Protein AF-A0A0A7GFW8-F1 (afdb_monomer_lite)

Structure (mmCIF, N/CA/C/O backbone):
data_AF-A0A0A7GFW8-F1
#
_entry.id   AF-A0A0A7GFW8-F1
#
loop_
_atom_site.group_PDB
_atom_site.id
_atom_site.type_symbol
_atom_site.label_atom_id
_atom_site.label_alt_id
_atom_site.label_comp_id
_atom_site.label_asym_id
_atom_site.label_entity_id
_atom_site.label_seq_id
_atom_site.pdbx_PDB_ins_code
_atom_site.Cartn_x
_atom_site.Cartn_y
_atom_site.Cartn_z
_atom_site.occupancy
_atom_site.B_iso_or_equiv
_atom_site.auth_seq_id
_atom_site.auth_comp_id
_atom_site.auth_asym_id
_atom_site.auth_atom_id
_atom_site.pdbx_PDB_model_num
ATOM 1 N N . MET A 1 1 ? 9.526 -16.345 0.824 1.00 58.25 1 MET A N 1
ATOM 2 C CA . MET A 1 1 ? 8.973 -15.278 1.689 1.00 58.25 1 MET A CA 1
ATOM 3 C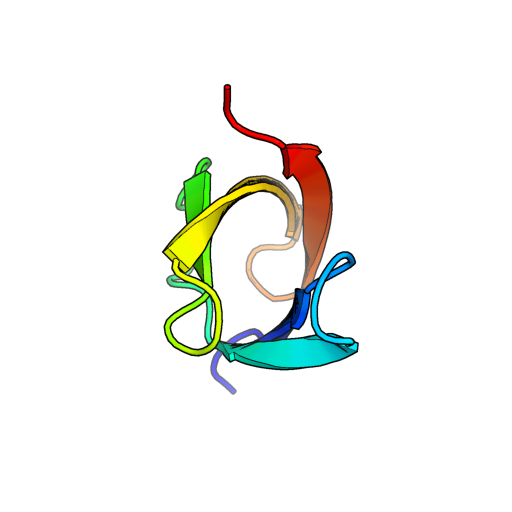 C . MET A 1 1 ? 7.880 -14.532 0.943 1.00 58.25 1 MET A C 1
ATOM 5 O O . MET A 1 1 ? 8.105 -14.173 -0.205 1.00 58.25 1 MET A O 1
ATOM 9 N N . ALA A 1 2 ? 6.722 -14.281 1.551 1.00 69.81 2 ALA A N 1
ATOM 10 C CA . ALA A 1 2 ? 5.772 -13.330 0.979 1.00 69.81 2 ALA A CA 1
ATOM 11 C C . ALA A 1 2 ? 6.367 -11.910 1.049 1.00 69.81 2 ALA A C 1
ATOM 13 O O . ALA A 1 2 ? 7.052 -11.580 2.024 1.00 69.81 2 ALA A O 1
ATOM 14 N N . PRO A 1 3 ? 6.193 -11.087 0.009 1.00 82.75 3 PRO A N 1
ATOM 15 C CA . PRO A 1 3 ? 6.730 -9.744 0.017 1.00 82.75 3 PRO A CA 1
ATOM 16 C C . PRO A 1 3 ? 5.864 -8.842 0.907 1.00 82.75 3 PRO A C 1
ATOM 18 O O . PRO A 1 3 ? 4.643 -8.787 0.784 1.00 82.75 3 PRO A O 1
ATOM 21 N N . SER A 1 4 ? 6.506 -8.118 1.820 1.00 85.25 4 SER A N 1
ATOM 22 C CA . SER A 1 4 ? 5.828 -7.199 2.738 1.00 85.25 4 SER A CA 1
ATOM 23 C C . SER A 1 4 ? 6.213 -5.763 2.425 1.00 85.25 4 SER A C 1
ATOM 25 O O . SER A 1 4 ? 7.397 -5.479 2.232 1.00 85.25 4 SER A O 1
ATOM 27 N N . THR A 1 5 ? 5.251 -4.848 2.455 1.00 86.88 5 THR A N 1
ATOM 28 C CA . THR A 1 5 ? 5.521 -3.415 2.322 1.00 86.88 5 THR A CA 1
ATOM 29 C C . THR A 1 5 ? 4.982 -2.639 3.515 1.00 86.88 5 THR A C 1
ATOM 31 O O . THR A 1 5 ? 4.151 -3.128 4.282 1.00 86.88 5 THR A O 1
ATOM 34 N N . ARG A 1 6 ? 5.491 -1.422 3.717 1.00 88.31 6 ARG A N 1
ATOM 35 C CA . ARG A 1 6 ? 5.063 -0.553 4.816 1.00 88.31 6 ARG A CA 1
ATOM 36 C C . ARG A 1 6 ? 4.056 0.465 4.299 1.00 88.31 6 ARG A C 1
ATOM 38 O O . ARG A 1 6 ? 4.354 1.230 3.390 1.00 88.31 6 ARG A O 1
ATOM 45 N N . CYS A 1 7 ? 2.890 0.516 4.929 1.00 89.06 7 CYS A N 1
ATOM 46 C CA . CYS A 1 7 ? 1.892 1.541 4.665 1.00 89.06 7 CYS A CA 1
ATOM 47 C C . CYS A 1 7 ? 2.434 2.922 5.063 1.00 89.06 7 CYS A C 1
ATOM 49 O O . CYS A 1 7 ? 2.896 3.107 6.189 1.00 89.06 7 CYS A O 1
ATOM 51 N N . LEU A 1 8 ? 2.343 3.910 4.169 1.00 86.31 8 LEU A N 1
ATOM 52 C 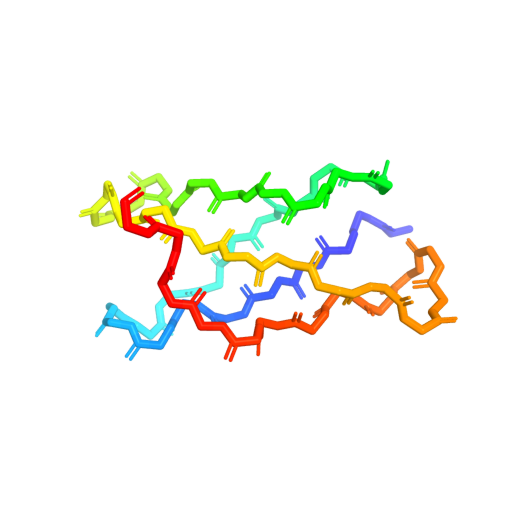CA . LEU A 1 8 ? 2.794 5.282 4.443 1.00 86.31 8 LEU A CA 1
ATOM 53 C C . LEU A 1 8 ? 1.793 6.098 5.282 1.00 86.31 8 LEU A C 1
ATOM 55 O O . LEU A 1 8 ? 2.134 7.183 5.734 1.00 86.31 8 LEU A O 1
ATOM 59 N N . ASN A 1 9 ? 0.582 5.580 5.519 1.00 87.81 9 ASN A N 1
ATOM 60 C CA . ASN A 1 9 ? -0.439 6.237 6.344 1.00 87.81 9 ASN A CA 1
ATOM 61 C C . ASN A 1 9 ? -0.349 5.778 7.811 1.00 87.81 9 ASN A C 1
ATOM 63 O O . ASN A 1 9 ? 0.037 6.542 8.691 1.00 87.81 9 ASN A O 1
ATOM 67 N N . CYS A 1 10 ? -0.615 4.497 8.083 1.00 89.25 10 CYS A N 1
ATOM 68 C CA . CYS A 1 10 ? -0.606 3.951 9.447 1.00 89.25 10 CYS A CA 1
ATOM 69 C C . CYS A 1 10 ? 0.759 3.417 9.906 1.00 89.25 10 CYS A C 1
ATOM 71 O O . CYS A 1 10 ? 0.906 3.034 11.063 1.00 89.25 10 CYS A O 1
ATOM 73 N N . ARG A 1 11 ? 1.768 3.376 9.022 1.00 88.12 11 ARG A N 1
ATOM 74 C CA . ARG A 1 11 ? 3.123 2.855 9.291 1.00 88.12 11 ARG A CA 1
ATOM 75 C C . ARG A 1 11 ? 3.204 1.360 9.625 1.00 88.12 11 ARG A C 1
ATOM 77 O O . ARG A 1 11 ? 4.321 0.886 9.856 1.00 88.12 11 ARG A O 1
ATOM 84 N N . HIS A 1 12 ? 2.091 0.626 9.585 1.00 89.69 12 HIS A N 1
ATOM 85 C CA . HIS A 1 12 ? 2.073 -0.834 9.682 1.00 89.69 12 HIS A CA 1
ATOM 86 C C . HIS A 1 12 ? 2.639 -1.486 8.420 1.00 89.69 12 HIS A C 1
ATOM 88 O O . HIS A 1 12 ? 2.497 -0.961 7.312 1.00 89.69 12 HIS A O 1
ATOM 94 N N . ARG A 1 13 ? 3.284 -2.642 8.592 1.00 88.31 13 ARG A N 1
ATOM 95 C CA . ARG A 1 13 ? 3.646 -3.515 7.475 1.00 88.31 13 ARG A CA 1
ATOM 96 C C . ARG A 1 13 ? 2.492 -4.457 7.178 1.00 88.31 13 ARG A C 1
ATOM 98 O O . ARG A 1 13 ? 1.866 -4.957 8.104 1.00 88.31 13 ARG A O 1
ATOM 105 N N . PHE A 1 14 ? 2.234 -4.672 5.901 1.00 88.31 14 PHE A N 1
ATOM 106 C CA . PHE A 1 14 ? 1.262 -5.640 5.424 1.00 88.31 14 PHE A CA 1
ATOM 107 C C . PHE A 1 14 ? 1.867 -6.419 4.261 1.00 88.31 14 PHE A C 1
ATOM 109 O O . PHE A 1 14 ? 2.784 -5.943 3.580 1.00 88.31 14 PHE A O 1
ATOM 116 N N . GLU A 1 15 ? 1.398 -7.644 4.093 1.00 88.62 15 GLU A N 1
ATOM 117 C CA . GLU A 1 15 ? 1.811 -8.507 2.996 1.00 88.62 15 GLU A CA 1
ATOM 118 C C . GLU A 1 15 ? 1.081 -8.088 1.727 1.00 88.62 15 GLU A C 1
ATOM 120 O O . GLU A 1 15 ? -0.090 -7.707 1.759 1.00 88.62 15 GLU A O 1
ATOM 125 N N . VAL A 1 16 ? 1.805 -8.115 0.616 1.00 86.50 16 VAL A N 1
ATOM 126 C CA . VAL A 1 16 ? 1.267 -7.792 -0.699 1.00 86.50 16 VAL A CA 1
ATOM 127 C C . VAL A 1 16 ? 1.337 -9.049 -1.552 1.00 86.50 16 VAL A C 1
ATOM 129 O O . VAL A 1 16 ? 2.339 -9.761 -1.536 1.00 86.50 16 VAL A O 1
ATOM 132 N N . GLU A 1 17 ? 0.283 -9.335 -2.306 1.00 84.19 17 GLU A N 1
ATOM 133 C CA . GLU A 1 17 ? 0.303 -10.451 -3.245 1.00 84.19 17 GLU A CA 1
ATOM 134 C C . GLU A 1 17 ? 1.282 -10.171 -4.396 1.00 84.19 17 GLU A C 1
ATOM 136 O O . GLU A 1 17 ? 1.357 -9.061 -4.914 1.00 84.19 17 GLU A O 1
ATOM 141 N N . ARG A 1 18 ? 2.095 -11.158 -4.782 1.00 85.44 18 ARG A N 1
ATOM 142 C CA . ARG A 1 18 ? 3.127 -10.965 -5.812 1.00 85.44 18 ARG A CA 1
ATOM 143 C C . ARG A 1 18 ? 2.483 -10.617 -7.153 1.00 85.44 18 ARG A C 1
ATOM 145 O O . ARG A 1 18 ? 1.704 -11.403 -7.677 1.00 85.44 18 ARG A O 1
ATOM 152 N N . GLY A 1 19 ? 2.877 -9.485 -7.732 1.00 82.56 19 GLY A N 1
ATOM 153 C CA . GLY A 1 19 ? 2.450 -9.079 -9.074 1.00 82.56 19 GLY A CA 1
ATOM 154 C C . GLY A 1 19 ? 1.179 -8.230 -9.132 1.00 82.56 19 GLY A C 1
ATOM 155 O O . GLY A 1 19 ? 0.766 -7.881 -10.232 1.00 82.56 19 GLY A O 1
ATOM 156 N N . VAL A 1 20 ? 0.590 -7.846 -7.993 1.00 87.19 20 VAL A N 1
ATOM 157 C CA . VAL A 1 20 ? -0.546 -6.906 -7.979 1.00 87.19 20 VAL A CA 1
ATOM 158 C C . VAL A 1 20 ? -0.064 -5.458 -8.049 1.00 87.19 20 VAL A C 1
ATOM 160 O O . VAL A 1 20 ? 0.789 -5.032 -7.275 1.00 87.19 20 VAL A O 1
ATOM 163 N N . ASP A 1 21 ? -0.612 -4.665 -8.958 1.00 88.88 21 ASP A N 1
ATOM 164 C CA . ASP A 1 21 ? -0.322 -3.227 -9.094 1.00 88.88 21 ASP A CA 1
ATOM 165 C C . ASP A 1 21 ? -0.929 -2.369 -7.972 1.00 88.88 21 ASP A C 1
ATOM 167 O O . ASP A 1 21 ? -0.538 -1.216 -7.762 1.00 88.88 21 ASP A O 1
ATOM 171 N N . THR A 1 22 ? -1.876 -2.925 -7.221 1.00 89.81 22 THR A N 1
ATOM 172 C CA . THR A 1 22 ? -2.600 -2.239 -6.157 1.00 89.81 22 THR A CA 1
ATOM 173 C C . THR A 1 22 ? -2.766 -3.143 -4.947 1.00 89.81 22 THR A C 1
ATOM 175 O O . THR A 1 22 ? -3.059 -4.328 -5.062 1.00 89.81 22 THR A O 1
ATOM 178 N N . ALA A 1 23 ? -2.565 -2.581 -3.756 1.00 89.00 23 ALA A N 1
ATOM 179 C CA . ALA A 1 23 ? -2.701 -3.309 -2.506 1.00 89.00 23 ALA A CA 1
ATOM 180 C C . ALA A 1 23 ? -3.371 -2.447 -1.442 1.00 89.00 23 ALA A C 1
ATOM 182 O O . ALA A 1 23 ? -3.016 -1.284 -1.233 1.00 89.00 23 ALA A O 1
ATOM 183 N N . GLU A 1 24 ? -4.349 -3.022 -0.757 1.00 90.25 24 GLU A N 1
ATOM 184 C CA . GLU A 1 24 ? -5.085 -2.348 0.302 1.00 90.25 2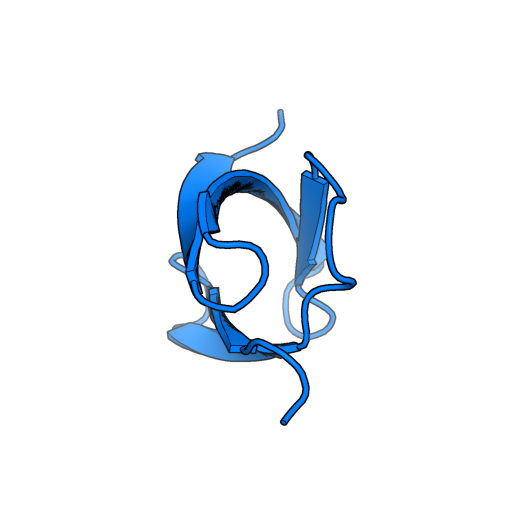4 GLU A CA 1
ATOM 185 C C . GLU A 1 24 ? -4.481 -2.679 1.662 1.00 90.25 24 GLU A C 1
ATOM 187 O O . GLU A 1 24 ? -4.211 -3.835 1.979 1.00 90.25 24 GLU A O 1
ATOM 192 N N . CYS A 1 25 ? -4.234 -1.653 2.475 1.00 89.81 25 CYS A N 1
ATOM 193 C CA . CYS A 1 25 ? -3.724 -1.867 3.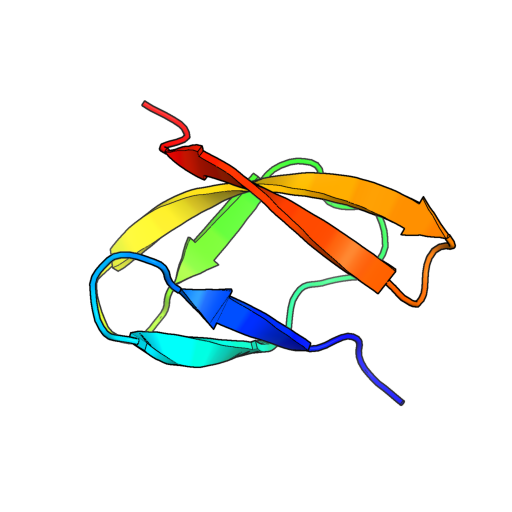817 1.00 89.81 25 CYS A CA 1
ATOM 194 C C . CYS A 1 25 ? -4.865 -2.345 4.732 1.00 89.81 25 CYS A C 1
ATOM 196 O O . CYS A 1 25 ? -5.754 -1.541 5.024 1.00 89.81 25 CYS A O 1
ATOM 198 N N . PRO A 1 26 ? -4.813 -3.573 5.286 1.00 88.00 26 PRO A N 1
ATOM 199 C CA . PRO A 1 26 ? -5.897 -4.116 6.112 1.00 88.00 26 PRO A CA 1
ATOM 200 C C . PRO A 1 26 ? -6.056 -3.388 7.455 1.00 88.00 26 PRO A C 1
ATOM 202 O O . PRO A 1 26 ? -7.062 -3.542 8.135 1.00 88.00 26 PRO A O 1
ATOM 205 N N . TYR A 1 27 ? -5.069 -2.578 7.848 1.00 89.88 27 TYR A N 1
ATOM 206 C CA . TYR A 1 27 ? -5.080 -1.842 9.114 1.00 89.88 27 TYR A CA 1
ATOM 207 C C . TYR A 1 27 ? -5.784 -0.488 9.028 1.00 89.88 27 TYR A C 1
ATOM 209 O O . TYR A 1 27 ? -6.352 -0.032 10.012 1.00 89.88 27 TYR A O 1
ATOM 217 N N . CYS A 1 28 ? -5.700 0.197 7.884 1.00 89.62 28 CYS A N 1
ATOM 218 C CA . CYS A 1 28 ? -6.261 1.543 7.727 1.00 89.62 28 CYS A CA 1
ATOM 219 C C . CYS A 1 28 ? -7.205 1.688 6.532 1.00 89.62 28 CYS A C 1
ATOM 221 O O . CYS A 1 28 ? -7.686 2.790 6.290 1.00 89.62 28 CYS A O 1
ATOM 223 N N . GLY A 1 29 ? -7.410 0.626 5.748 1.00 88.94 29 GLY A N 1
ATOM 224 C CA . GLY A 1 29 ? -8.252 0.628 4.548 1.00 88.94 29 GLY A CA 1
ATOM 225 C C . GLY A 1 29 ? -7.716 1.492 3.404 1.00 88.94 29 GLY A C 1
ATOM 226 O O . GLY A 1 29 ? -8.421 1.761 2.442 1.00 88.94 29 GLY A O 1
ATOM 227 N N . THR A 1 30 ? -6.477 1.988 3.496 1.00 90.19 30 THR A N 1
ATOM 228 C CA . THR A 1 30 ? -5.895 2.822 2.436 1.00 90.19 30 THR A CA 1
ATOM 229 C C . THR A 1 30 ? -5.367 1.940 1.319 1.00 90.19 30 THR A C 1
ATOM 231 O O . THR A 1 30 ? -4.521 1.075 1.569 1.00 90.19 30 THR A O 1
ATOM 234 N N . ARG A 1 31 ? -5.816 2.203 0.092 1.00 90.94 31 ARG A N 1
ATOM 235 C CA . ARG A 1 31 ? -5.322 1.538 -1.109 1.00 90.94 31 ARG A CA 1
ATOM 236 C C . ARG A 1 31 ? -4.054 2.221 -1.619 1.00 90.94 31 ARG A C 1
ATOM 238 O O . ARG A 1 31 ? -3.972 3.445 -1.719 1.00 90.94 31 ARG A O 1
ATOM 245 N N . TRP A 1 32 ? -3.037 1.424 -1.911 1.00 90.56 32 TRP A N 1
ATOM 246 C CA . TRP A 1 32 ? -1.731 1.867 -2.382 1.00 90.56 32 TRP A CA 1
ATOM 247 C C . TRP A 1 32 ? -1.452 1.283 -3.755 1.00 90.56 32 TRP A C 1
ATOM 249 O O . TRP A 1 32 ? -1.739 0.115 -3.999 1.00 90.56 32 TRP A O 1
ATOM 259 N N . ARG A 1 33 ? -0.841 2.077 -4.633 1.00 90.94 33 ARG A N 1
ATOM 260 C CA . ARG A 1 33 ? -0.221 1.567 -5.853 1.00 90.94 33 ARG A CA 1
ATOM 261 C C . ARG A 1 33 ? 1.121 0.948 -5.497 1.00 90.94 33 ARG A C 1
ATOM 263 O O . ARG A 1 33 ? 1.976 1.610 -4.897 1.00 90.94 33 ARG A O 1
ATOM 270 N N . ILE A 1 34 ? 1.283 -0.313 -5.860 1.00 90.94 34 ILE A N 1
ATOM 271 C CA . ILE A 1 34 ? 2.498 -1.087 -5.675 1.00 90.94 34 ILE A CA 1
ATOM 272 C C . ILE A 1 34 ? 3.169 -1.233 -7.034 1.00 90.94 34 ILE A C 1
ATOM 274 O O . ILE A 1 34 ? 2.597 -1.755 -7.984 1.00 90.94 34 ILE A O 1
ATOM 278 N N . SER A 1 35 ? 4.407 -0.767 -7.125 1.00 87.56 35 SER A N 1
ATOM 279 C CA . SER A 1 35 ? 5.281 -1.073 -8.250 1.00 87.56 35 SER A CA 1
ATOM 280 C C . SER A 1 35 ? 6.302 -2.112 -7.826 1.00 87.56 35 SER A C 1
ATOM 282 O O . SER A 1 35 ? 6.853 -2.052 -6.727 1.00 87.56 35 SER A O 1
ATOM 284 N N . TRP A 1 36 ? 6.580 -3.042 -8.724 1.00 85.44 36 TRP A N 1
ATOM 285 C CA . TRP A 1 36 ? 7.523 -4.127 -8.505 1.00 85.44 36 TRP A CA 1
ATOM 286 C C . TRP A 1 36 ? 8.745 -3.865 -9.369 1.00 85.44 36 TRP A C 1
ATOM 288 O O . TRP A 1 36 ? 8.618 -3.737 -10.583 1.00 85.44 36 TRP A O 1
ATOM 298 N N . MET A 1 37 ? 9.914 -3.747 -8.742 1.00 78.69 37 MET A N 1
ATOM 299 C CA . MET A 1 37 ? 11.183 -3.838 -9.475 1.00 78.69 37 MET A CA 1
ATOM 300 C C 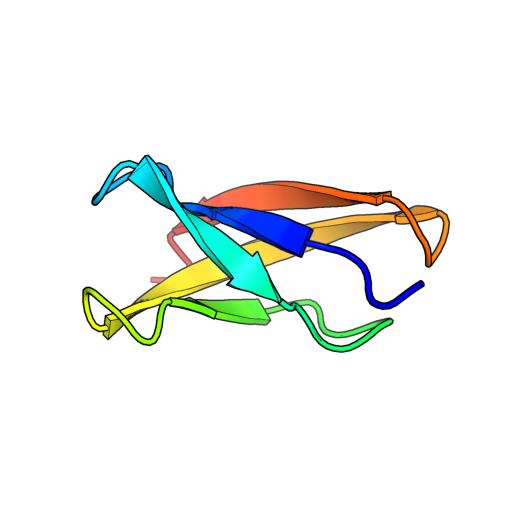. MET A 1 37 ? 11.562 -5.311 -9.669 1.00 78.69 37 MET A C 1
ATOM 302 O O . MET A 1 37 ? 11.976 -5.707 -10.749 1.00 78.69 37 MET A O 1
ATOM 306 N N . ASP A 1 38 ? 11.278 -6.117 -8.645 1.00 77.56 38 ASP A N 1
ATOM 307 C CA . ASP A 1 38 ? 11.377 -7.571 -8.620 1.00 77.56 38 ASP A CA 1
ATOM 308 C C . ASP A 1 38 ? 10.130 -8.131 -7.916 1.00 77.56 38 ASP A C 1
ATOM 310 O O . ASP A 1 38 ? 9.581 -7.455 -7.036 1.00 77.56 38 ASP A O 1
ATOM 314 N N . PRO A 1 39 ? 9.692 -9.370 -8.208 1.00 78.38 39 PRO A N 1
ATOM 315 C CA . PRO A 1 39 ? 8.518 -9.988 -7.575 1.00 78.38 39 PRO A CA 1
ATOM 316 C C . PRO A 1 39 ? 8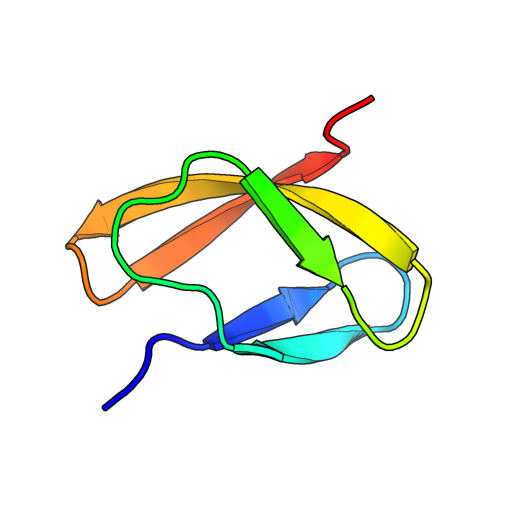.648 -10.173 -6.051 1.00 78.38 39 PRO A C 1
ATOM 318 O O . PRO A 1 39 ? 7.695 -10.576 -5.390 1.00 78.38 39 PRO A O 1
ATOM 321 N N . GLU A 1 40 ? 9.815 -9.889 -5.472 1.00 81.00 40 GLU A N 1
ATOM 322 C CA . GLU A 1 40 ? 10.079 -9.970 -4.032 1.00 81.00 40 GLU A CA 1
ATOM 323 C C . GLU A 1 40 ? 10.145 -8.596 -3.349 1.00 81.00 40 GLU A C 1
ATOM 325 O O . GLU A 1 40 ? 10.127 -8.524 -2.120 1.00 81.00 40 GLU A O 1
ATOM 330 N N . GLN A 1 41 ? 10.194 -7.505 -4.123 1.00 82.50 41 GLN A N 1
ATOM 331 C CA . GLN A 1 41 ? 10.381 -6.143 -3.619 1.00 82.50 41 GLN A CA 1
ATOM 332 C C . GLN A 1 41 ? 9.242 -5.202 -4.057 1.00 82.50 41 GLN A C 1
ATOM 334 O O . GLN A 1 41 ? 9.394 -4.436 -5.014 1.00 82.50 41 GLN A O 1
ATOM 339 N N . PRO A 1 42 ? 8.098 -5.218 -3.346 1.00 87.50 42 PRO A N 1
ATOM 340 C CA . PRO A 1 42 ? 6.989 -4.304 -3.578 1.00 87.50 42 PRO A CA 1
ATOM 341 C C . PRO A 1 42 ? 7.330 -2.912 -3.057 1.00 87.50 42 PRO A C 1
ATOM 343 O O . PRO A 1 42 ? 7.548 -2.697 -1.857 1.00 87.50 42 PRO A O 1
ATOM 346 N N . LYS A 1 43 ? 7.298 -1.931 -3.952 1.00 86.12 43 LYS A N 1
ATOM 347 C CA . LYS A 1 43 ? 7.506 -0.525 -3.625 1.00 86.12 43 LYS A CA 1
ATOM 348 C C . LYS A 1 43 ? 6.181 0.223 -3.687 1.00 86.12 43 LYS A C 1
ATOM 350 O O . LYS A 1 43 ? 5.536 0.275 -4.729 1.00 86.12 43 LYS A O 1
ATOM 355 N N . VAL A 1 44 ? 5.793 0.844 -2.576 1.00 87.56 44 VAL A N 1
ATOM 356 C CA . VAL A 1 44 ? 4.655 1.772 -2.551 1.00 87.56 44 VAL A CA 1
ATOM 357 C C . VAL A 1 44 ? 5.028 3.012 -3.362 1.00 87.56 44 VAL A C 1
ATOM 359 O O . VAL A 1 44 ? 5.982 3.707 -3.014 1.00 87.56 44 VAL A O 1
ATOM 362 N N . GLN A 1 45 ? 4.289 3.285 -4.436 1.00 85.62 45 GLN A N 1
ATOM 363 C CA . GLN A 1 45 ? 4.467 4.493 -5.247 1.00 85.62 45 GLN A CA 1
ATOM 364 C C . GLN A 1 45 ? 3.617 5.662 -4.753 1.00 85.62 45 GLN A C 1
ATOM 366 O O . GLN A 1 45 ? 4.077 6.799 -4.728 1.00 85.62 45 GLN A O 1
ATOM 371 N N . GLY A 1 46 ? 2.385 5.391 -4.335 1.00 85.69 46 GLY A N 1
ATOM 372 C CA . GLY A 1 46 ? 1.442 6.426 -3.927 1.00 85.69 46 GLY A CA 1
ATOM 373 C C . GLY A 1 46 ? 0.086 5.836 -3.585 1.00 85.69 46 GLY A C 1
ATOM 374 O O . GLY A 1 46 ? -0.117 4.627 -3.714 1.00 85.69 46 GLY A O 1
ATOM 375 N N . LYS A 1 47 ? -0.842 6.672 -3.115 1.00 85.88 47 LYS A N 1
ATOM 376 C CA . LYS A 1 47 ? -2.220 6.229 -2.882 1.00 85.88 47 LYS A CA 1
ATOM 377 C C . LYS A 1 47 ? -2.843 5.857 -4.227 1.00 85.88 47 LYS A C 1
ATOM 379 O O . LYS A 1 47 ? -2.708 6.606 -5.191 1.00 85.88 47 LYS A O 1
ATOM 384 N N . ALA A 1 48 ? -3.468 4.688 -4.288 1.00 79.94 48 ALA A N 1
ATOM 385 C CA . ALA A 1 48 ? -4.410 4.393 -5.352 1.00 79.94 48 ALA A CA 1
ATOM 386 C C . ALA A 1 48 ? -5.685 5.137 -4.953 1.00 79.94 48 ALA A C 1
ATOM 388 O O . ALA A 1 48 ? -6.353 4.725 -4.007 1.00 79.94 48 ALA A O 1
ATOM 389 N N . GLU A 1 49 ? -5.867 6.314 -5.547 1.00 62.53 49 GLU A N 1
ATOM 390 C CA . GLU A 1 49 ? -7.079 7.134 -5.437 1.00 62.53 49 GLU A CA 1
ATOM 391 C C . GLU A 1 49 ? -8.372 6.324 -5.607 1.00 62.53 49 GLU A C 1
ATOM 393 O O . GLU A 1 49 ? -8.373 5.368 -6.421 1.00 62.53 49 GLU A O 1
#

Radius of gyration: 9.48 Å; chains: 1; bounding box: 20×22×19 Å

pLDDT: mean 85.35, std 6.6, range [58.25, 90.94]

Foldseek 3Di:
DFAWDADPPPRDIDGDQFPDQWDADPVPRWIFGWDDPDSRYTDTPGTPD

Sequence (49 aa):
MAPSTRCLNCRHRFEVERGVDTAECPYCGTRWRISWMDPEQPKVQGKAE

Secondary structure (DSSP, 8-state):
---EEE-TTT--EEE--TT-SEEE-TTT--EEEEEEEETTEEEEEEE--

Organism: Geoglobus acetivorans (NCBI:txid565033)